Protein AF-A0A6L9ZB23-F1 (afdb_monomer_lite)

Sequence (39 aa):
MARGDQIYVFQKF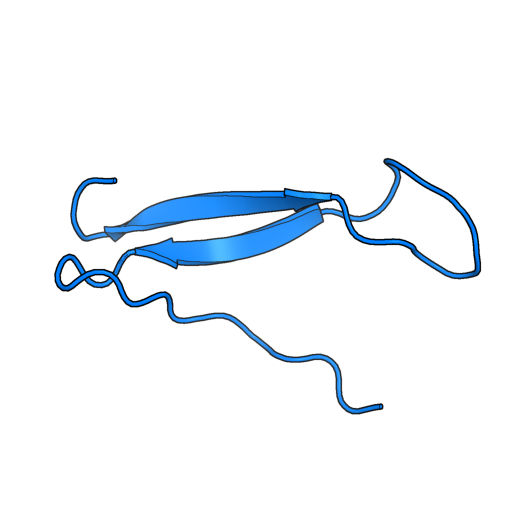LNFEGVYQHHGIDCGDGSVIHYRKKT

Structure (mmCIF, N/CA/C/O backbone):
data_AF-A0A6L9ZB23-F1
#
_entry.id   AF-A0A6L9ZB23-F1
#
loop_
_atom_site.group_PDB
_atom_site.id
_atom_site.type_symbol
_atom_site.label_atom_id
_atom_site.label_alt_id
_atom_site.label_comp_id
_atom_site.label_asym_id
_atom_site.label_entity_id
_atom_site.label_seq_id
_atom_site.pdbx_PDB_ins_code
_atom_site.Cartn_x
_atom_site.Cartn_y
_atom_site.Cartn_z
_atom_site.occupancy
_atom_site.B_iso_or_equiv
_atom_site.auth_seq_id
_atom_site.auth_comp_id
_atom_site.auth_asym_id
_atom_site.auth_atom_id
_atom_site.pdbx_PDB_model_num
ATOM 1 N N . MET A 1 1 ? 2.086 -2.702 -10.758 1.00 84.19 1 MET A N 1
ATOM 2 C CA . MET A 1 1 ? 2.631 -1.337 -10.793 1.00 84.19 1 MET A CA 1
ATOM 3 C C . MET A 1 1 ? 4.031 -1.459 -11.406 1.00 84.19 1 MET A C 1
ATOM 5 O O . MET A 1 1 ? 4.314 -2.507 -11.987 1.00 84.19 1 MET A O 1
ATOM 9 N N . ALA A 1 2 ? 4.877 -0.432 -11.396 1.00 93.00 2 ALA A N 1
ATOM 10 C CA . ALA A 1 2 ? 6.301 -0.614 -11.675 1.00 93.00 2 ALA A CA 1
ATOM 11 C C . ALA A 1 2 ? 7.023 -1.119 -10.413 1.00 93.00 2 ALA A C 1
ATOM 13 O O . ALA A 1 2 ? 6.595 -0.861 -9.288 1.00 93.00 2 ALA A O 1
ATOM 14 N N . ARG A 1 3 ? 8.139 -1.841 -10.584 1.00 97.12 3 ARG A N 1
ATOM 15 C CA . ARG A 1 3 ? 8.968 -2.293 -9.456 1.00 97.12 3 ARG A CA 1
ATOM 16 C C . ARG A 1 3 ? 9.394 -1.093 -8.605 1.00 97.12 3 ARG A C 1
ATOM 18 O O . ARG A 1 3 ? 9.994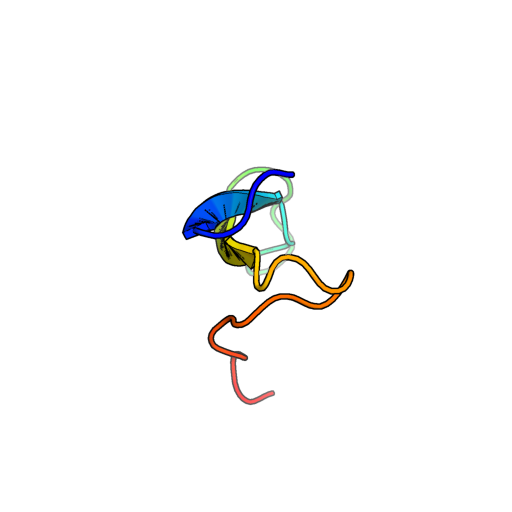 -0.156 -9.122 1.00 97.12 3 ARG A O 1
ATOM 25 N N . GLY A 1 4 ? 9.166 -1.182 -7.298 1.00 97.00 4 GLY A N 1
ATOM 26 C CA . GLY A 1 4 ? 9.478 -0.120 -6.343 1.00 97.00 4 GLY A CA 1
ATOM 27 C C . GLY A 1 4 ? 8.340 0.873 -6.114 1.00 97.00 4 GLY A C 1
ATOM 28 O O . GLY A 1 4 ? 8.462 1.704 -5.216 1.00 97.00 4 GLY A O 1
ATOM 29 N N . ASP A 1 5 ? 7.233 0.772 -6.854 1.00 98.12 5 ASP A N 1
ATOM 30 C CA . ASP A 1 5 ? 6.074 1.628 -6.625 1.00 98.12 5 ASP A CA 1
ATOM 31 C C . ASP A 1 5 ? 5.480 1.374 -5.237 1.00 98.12 5 ASP A C 1
ATOM 33 O O . ASP A 1 5 ? 5.263 0.231 -4.814 1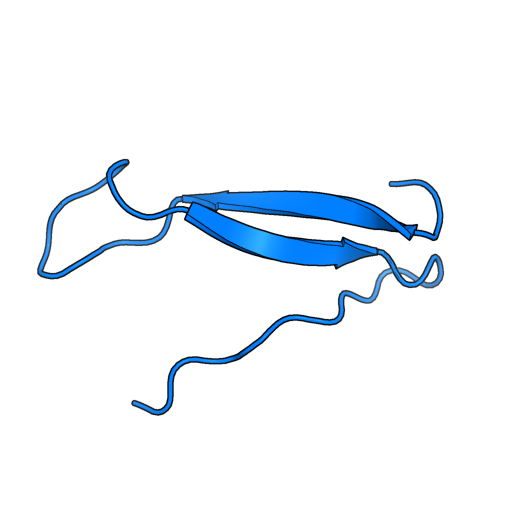.00 98.12 5 ASP A O 1
ATOM 37 N N . GLN A 1 6 ? 5.176 2.469 -4.541 1.00 97.06 6 GLN A N 1
ATOM 38 C CA . GLN A 1 6 ? 4.389 2.420 -3.320 1.00 97.06 6 GLN A CA 1
ATOM 39 C C . GLN A 1 6 ? 2.937 2.095 -3.666 1.00 97.06 6 GLN A C 1
ATOM 41 O O . GLN A 1 6 ? 2.315 2.757 -4.497 1.00 97.06 6 GLN A O 1
ATOM 46 N N . ILE A 1 7 ? 2.364 1.145 -2.935 1.00 96.69 7 ILE A N 1
ATOM 47 C CA . ILE A 1 7 ? 0.938 0.838 -2.991 1.00 96.69 7 ILE A CA 1
ATOM 48 C C . ILE A 1 7 ? 0.299 0.892 -1.614 1.00 96.69 7 ILE A C 1
ATOM 50 O O . ILE A 1 7 ? 0.968 0.731 -0.592 1.00 96.69 7 ILE A O 1
ATOM 54 N N . TYR A 1 8 ? -1.013 1.103 -1.589 1.00 95.69 8 TYR A N 1
ATOM 55 C CA . TYR A 1 8 ? -1.799 1.042 -0.368 1.00 95.69 8 TYR A CA 1
ATOM 56 C C . TYR A 1 8 ? -3.177 0.437 -0.625 1.00 95.69 8 TYR A C 1
ATOM 58 O O . TYR A 1 8 ? -3.712 0.510 -1.731 1.00 95.69 8 TYR A O 1
ATOM 66 N N . VAL A 1 9 ? -3.757 -0.139 0.423 1.00 94.31 9 VAL A N 1
ATOM 67 C CA . VAL A 1 9 ? -5.158 -0.571 0.452 1.00 94.31 9 VAL A CA 1
ATOM 68 C C . VAL A 1 9 ? -5.817 -0.068 1.728 1.00 94.31 9 VAL A C 1
ATOM 70 O O . VAL A 1 9 ? -5.180 -0.027 2.781 1.00 94.31 9 VAL A O 1
ATOM 73 N N . PHE A 1 10 ? -7.094 0.296 1.660 1.00 94.06 10 PHE A N 1
ATOM 74 C CA . PHE A 1 10 ? -7.865 0.566 2.869 1.00 94.06 10 PHE A CA 1
ATOM 75 C C . PHE A 1 10 ? -8.289 -0.755 3.510 1.00 94.06 10 PHE A C 1
ATOM 77 O O . PHE A 1 10 ? -8.964 -1.568 2.882 1.00 94.06 10 PHE A O 1
ATOM 84 N N . GLN A 1 11 ? -7.901 -0.966 4.765 1.00 90.00 11 GLN A N 1
ATOM 85 C CA . GLN A 1 11 ? -8.381 -2.081 5.581 1.00 90.00 11 GLN A CA 1
ATOM 86 C C . GLN A 1 11 ? -9.223 -1.563 6.747 1.00 90.00 11 GLN A C 1
ATOM 88 O O . GLN A 1 11 ? -9.128 -0.399 7.140 1.00 90.00 11 GLN A O 1
ATOM 93 N N . LYS A 1 12 ? -10.050 -2.441 7.320 1.00 89.50 12 LYS A N 1
ATOM 94 C CA . LYS A 1 12 ? -10.826 -2.120 8.521 1.00 89.50 12 LYS A CA 1
ATOM 95 C C . LYS A 1 12 ? -9.899 -1.932 9.717 1.00 89.50 12 LYS A C 1
ATOM 97 O O . LYS A 1 12 ? -8.997 -2.737 9.947 1.00 89.50 12 LYS A O 1
ATOM 102 N N . PHE A 1 13 ? -10.176 -0.914 10.520 1.00 86.56 13 PHE A N 1
ATOM 103 C CA . PHE A 1 13 ? -9.536 -0.718 11.817 1.00 86.56 13 PHE A CA 1
ATOM 104 C C . PHE A 1 13 ? -10.602 -0.628 12.899 1.00 86.56 13 PHE A C 1
ATOM 106 O O . PHE A 1 13 ? -11.404 0.296 12.880 1.00 86.56 13 PHE A O 1
ATOM 113 N N . LEU A 1 14 ? -10.639 -1.603 13.817 1.00 83.31 14 LEU A N 1
ATOM 114 C CA . LEU A 1 14 ? -11.629 -1.664 14.906 1.00 83.31 14 LEU A CA 1
ATOM 115 C C . LEU A 1 14 ? -13.082 -1.429 14.423 1.00 83.31 14 LEU A C 1
ATOM 117 O O . LEU A 1 14 ? -13.851 -0.742 15.083 1.00 83.31 14 LEU A O 1
ATOM 121 N N . ASN A 1 15 ? -13.447 -1.998 13.265 1.00 86.06 15 ASN A N 1
ATOM 122 C CA . ASN A 1 15 ? -14.735 -1.857 12.555 1.00 86.06 15 ASN A CA 1
ATOM 123 C C . ASN A 1 15 ? -14.973 -0.561 11.763 1.00 86.06 15 ASN A C 1
ATOM 125 O O . ASN A 1 15 ? -15.994 -0.458 11.087 1.00 86.06 15 ASN A O 1
ATOM 129 N N . PHE A 1 16 ? -14.037 0.382 11.756 1.00 89.38 16 PHE A N 1
ATOM 130 C CA . PHE A 1 16 ? -14.124 1.573 10.915 1.00 89.38 16 PHE A CA 1
ATOM 131 C C . PHE A 1 16 ? -13.541 1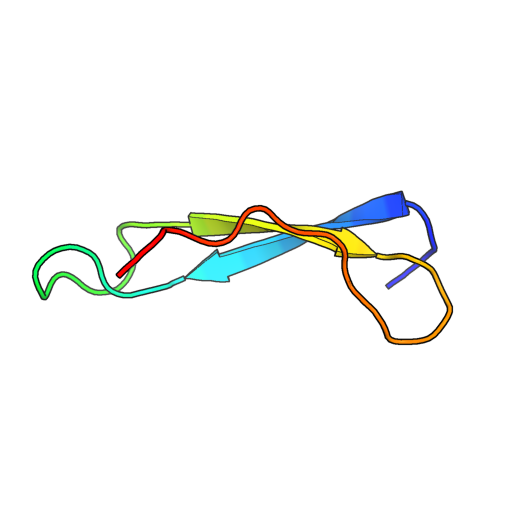.298 9.523 1.00 89.38 16 PHE A C 1
ATOM 133 O O . PHE A 1 16 ? -12.407 0.824 9.389 1.00 89.38 16 PHE A O 1
ATOM 140 N N . GLU A 1 17 ? -14.325 1.583 8.483 1.00 90.44 17 GLU A N 1
ATOM 141 C CA . GLU A 1 17 ? -13.896 1.527 7.081 1.00 90.44 17 GLU A CA 1
ATOM 142 C C . GLU A 1 17 ? -13.203 2.832 6.668 1.00 90.44 17 GLU A C 1
ATOM 144 O O . GLU A 1 17 ? -13.503 3.900 7.193 1.00 90.44 17 GLU A O 1
ATOM 149 N N . GLY A 1 18 ? -12.248 2.752 5.737 1.00 88.50 18 GLY A N 1
ATOM 150 C CA . GLY A 1 18 ? -11.612 3.931 5.130 1.00 88.50 18 GLY A CA 1
ATOM 151 C C . GLY A 1 18 ? -10.614 4.700 6.007 1.00 88.50 18 GLY A C 1
ATOM 152 O O . GLY A 1 18 ? -10.007 5.650 5.527 1.00 88.50 18 GLY A O 1
ATOM 153 N N . VAL A 1 19 ? -10.393 4.299 7.263 1.00 90.88 19 VAL A N 1
ATOM 154 C CA . VAL A 1 19 ? -9.521 5.041 8.201 1.00 90.88 19 VAL A CA 1
ATOM 155 C C . VAL A 1 19 ? -8.110 4.469 8.348 1.00 90.88 19 VAL A C 1
ATOM 157 O O . VAL A 1 19 ? -7.264 5.086 8.991 1.00 90.88 19 VAL A O 1
ATOM 160 N N . TYR A 1 20 ? -7.833 3.291 7.784 1.00 92.00 20 TYR A N 1
ATOM 161 C CA . TYR A 1 20 ? -6.525 2.649 7.899 1.00 92.00 20 TYR A CA 1
ATOM 162 C C . TYR A 1 20 ? -5.986 2.232 6.536 1.00 92.00 20 TYR A C 1
ATOM 164 O O . TYR A 1 20 ? -6.531 1.344 5.880 1.00 92.00 20 TYR A O 1
ATOM 172 N N . GLN A 1 21 ? -4.894 2.880 6.131 1.00 95.31 21 GLN A N 1
ATOM 173 C CA . GLN A 1 21 ? -4.132 2.509 4.949 1.00 95.31 21 GLN A CA 1
ATOM 174 C C . GLN A 1 21 ? -3.063 1.486 5.322 1.00 95.31 21 GLN A C 1
ATOM 176 O O . GLN A 1 21 ? -2.267 1.674 6.245 1.00 95.31 21 GLN A O 1
ATOM 181 N N . HIS A 1 22 ? -3.051 0.388 4.579 1.00 95.31 22 HIS A N 1
ATOM 182 C CA . HIS A 1 22 ? -2.039 -0.646 4.673 1.00 95.31 22 HIS A CA 1
ATOM 183 C C . HIS A 1 22 ? -1.113 -0.553 3.469 1.00 95.31 22 HIS A C 1
ATOM 185 O O . HIS A 1 22 ? -1.569 -0.730 2.342 1.00 95.31 22 HIS A O 1
ATOM 191 N N . HIS A 1 23 ? 0.164 -0.271 3.710 1.00 96.62 23 HIS A N 1
ATOM 192 C CA . HIS A 1 23 ? 1.131 0.050 2.661 1.00 96.62 23 HIS A CA 1
ATOM 193 C C . HIS A 1 23 ? 2.014 -1.148 2.294 1.00 96.62 23 HIS A C 1
ATOM 195 O O . HIS A 1 23 ? 2.327 -1.984 3.146 1.00 96.62 23 HIS A O 1
ATOM 201 N N . GLY A 1 24 ? 2.446 -1.195 1.035 1.00 97.31 24 GLY A N 1
ATOM 202 C CA . GLY A 1 24 ? 3.408 -2.160 0.504 1.00 97.31 24 GLY A CA 1
ATOM 203 C C . GLY A 1 24 ? 4.228 -1.580 -0.649 1.00 97.31 24 GLY A C 1
ATOM 204 O O . GLY A 1 24 ? 3.976 -0.459 -1.095 1.00 97.31 24 GLY A O 1
ATOM 205 N N . ILE A 1 25 ? 5.209 -2.350 -1.118 1.00 98.25 25 ILE A N 1
ATOM 206 C CA . ILE A 1 25 ? 6.089 -2.008 -2.247 1.00 98.25 25 ILE A CA 1
ATOM 207 C C . ILE A 1 25 ? 5.977 -3.114 -3.307 1.00 98.25 25 ILE A C 1
ATOM 209 O O . ILE A 1 25 ? 6.092 -4.296 -2.968 1.00 98.25 25 ILE A O 1
ATOM 213 N N . ASP A 1 26 ? 5.754 -2.739 -4.571 1.00 98.12 26 ASP A N 1
ATOM 214 C CA . ASP A 1 26 ? 5.707 -3.678 -5.706 1.00 98.12 26 ASP A CA 1
ATOM 215 C C . ASP A 1 26 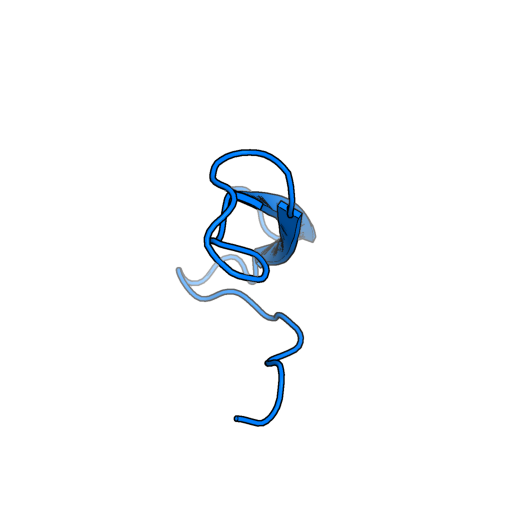? 7.090 -4.283 -5.995 1.00 98.12 26 ASP A C 1
ATOM 217 O O . ASP A 1 26 ? 8.077 -3.560 -6.174 1.00 98.12 26 ASP A O 1
ATOM 221 N N . CYS A 1 27 ? 7.168 -5.610 -6.087 1.00 97.88 27 CYS A N 1
ATOM 222 C CA . CYS A 1 27 ? 8.407 -6.318 -6.419 1.00 97.88 27 CYS A CA 1
ATOM 223 C C . CYS A 1 27 ? 8.685 -6.371 -7.928 1.00 97.88 27 CYS A C 1
ATOM 225 O O . CYS A 1 27 ? 9.829 -6.603 -8.328 1.00 97.88 27 CYS A O 1
ATOM 227 N N . GLY A 1 28 ? 7.674 -6.125 -8.769 1.00 97.06 28 GLY A N 1
ATOM 228 C CA . GLY A 1 28 ? 7.773 -6.201 -10.229 1.00 97.06 28 GLY A CA 1
ATOM 229 C C . GLY A 1 28 ? 7.569 -7.601 -10.821 1.00 97.06 28 GLY A C 1
ATOM 230 O O . GLY A 1 28 ? 7.712 -7.765 -12.028 1.00 97.06 28 GLY A O 1
ATOM 231 N N . ASP A 1 29 ? 7.226 -8.597 -10.002 1.00 97.38 29 ASP A N 1
ATOM 232 C CA . ASP A 1 29 ? 6.921 -9.985 -10.396 1.00 97.38 29 ASP A CA 1
ATOM 233 C C . ASP A 1 29 ? 5.469 -10.389 -10.066 1.00 97.38 29 ASP A C 1
ATOM 235 O O . ASP A 1 29 ? 5.119 -11.568 -10.033 1.00 97.38 29 ASP A O 1
ATOM 239 N N . GLY A 1 30 ? 4.614 -9.396 -9.805 1.00 95.56 30 GLY A N 1
ATOM 240 C CA . GLY A 1 30 ? 3.240 -9.594 -9.344 1.00 95.56 30 GLY A CA 1
ATOM 241 C C . GLY A 1 30 ? 3.112 -9.805 -7.833 1.00 95.56 30 GLY A C 1
ATOM 242 O O . GLY A 1 30 ? 1.988 -9.886 -7.337 1.00 95.56 30 GLY A O 1
ATOM 243 N N . SER A 1 31 ? 4.223 -9.859 -7.090 1.00 97.38 31 SER A N 1
ATOM 244 C CA . SER A 1 31 ? 4.220 -9.903 -5.627 1.00 97.38 31 SER A CA 1
ATOM 245 C C . SER A 1 31 ? 4.453 -8.528 -4.990 1.00 97.38 31 SER A C 1
ATOM 247 O O . SER A 1 31 ? 4.938 -7.581 -5.614 1.00 97.38 31 SER A O 1
ATOM 249 N N . VAL A 1 32 ? 4.089 -8.412 -3.712 1.00 97.81 32 VAL A N 1
ATOM 250 C CA . VAL A 1 32 ? 4.197 -7.178 -2.923 1.00 97.81 32 VAL A CA 1
ATOM 251 C C . VAL A 1 32 ? 4.838 -7.507 -1.583 1.00 97.81 32 VAL A C 1
ATOM 253 O O . VAL A 1 32 ? 4.349 -8.388 -0.870 1.00 97.81 32 VAL A O 1
ATOM 256 N N . ILE A 1 33 ? 5.874 -6.757 -1.192 1.00 97.56 33 ILE A N 1
ATOM 257 C CA . ILE A 1 33 ? 6.361 -6.803 0.194 1.00 97.56 33 ILE A CA 1
ATOM 258 C C . ILE A 1 33 ? 5.554 -5.817 1.032 1.00 97.56 33 ILE A C 1
ATOM 260 O O . ILE A 1 33 ? 5.364 -4.659 0.657 1.00 97.56 33 ILE A O 1
ATOM 264 N N . HIS A 1 34 ? 5.095 -6.258 2.196 1.00 96.62 34 HIS A N 1
ATOM 265 C CA . HIS A 1 34 ? 4.391 -5.414 3.151 1.00 96.62 34 HIS A CA 1
ATOM 266 C C . HIS A 1 34 ? 4.546 -5.975 4.564 1.00 96.62 34 HIS A C 1
ATOM 268 O O . HIS A 1 34 ? 4.740 -7.178 4.752 1.00 96.62 34 HIS A O 1
ATOM 274 N N . TYR A 1 35 ? 4.432 -5.118 5.577 1.00 94.69 35 TYR A N 1
ATOM 275 C CA . TYR A 1 35 ? 4.327 -5.597 6.953 1.00 94.69 35 TYR A CA 1
ATOM 276 C C . TYR A 1 35 ? 2.975 -6.274 7.159 1.00 94.69 35 TYR A C 1
ATOM 278 O O . TYR A 1 35 ? 1.955 -5.768 6.708 1.00 94.69 35 TYR A O 1
ATOM 286 N N . ARG A 1 36 ? 2.940 -7.395 7.880 1.00 89.69 36 ARG A N 1
ATOM 287 C CA . ARG A 1 36 ? 1.689 -8.035 8.304 1.00 89.69 36 ARG A CA 1
ATOM 288 C C . ARG A 1 36 ? 1.457 -7.733 9.778 1.00 89.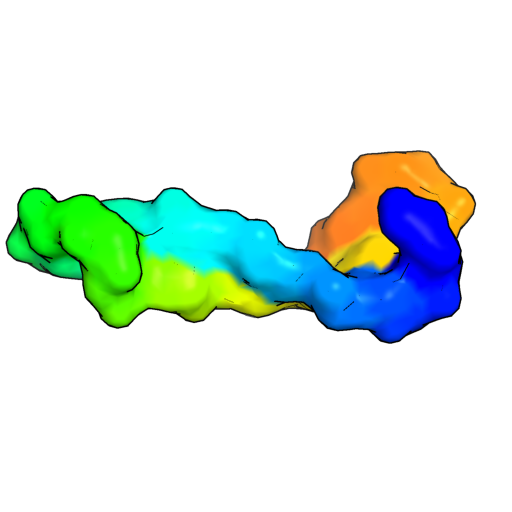69 36 ARG A C 1
ATOM 290 O O . ARG A 1 36 ? 2.322 -8.038 10.599 1.00 89.69 36 ARG A O 1
ATOM 297 N N . LYS A 1 37 ? 0.289 -7.190 10.138 1.00 82.12 37 LYS A N 1
ATOM 298 C CA . LYS A 1 37 ? -0.114 -7.156 11.550 1.00 82.12 37 LYS A CA 1
ATOM 299 C C . LYS A 1 37 ? -0.282 -8.593 12.034 1.00 82.12 37 LYS A C 1
ATOM 301 O O . LYS A 1 37 ? -0.967 -9.388 11.393 1.00 82.12 37 LYS A O 1
ATOM 306 N N . LYS A 1 38 ? 0.389 -8.941 13.130 1.00 79.12 38 LYS A N 1
ATOM 307 C CA . LYS A 1 38 ? 0.167 -10.219 13.804 1.00 79.12 38 LYS A CA 1
ATOM 308 C C . LYS A 1 38 ? -1.257 -10.163 14.374 1.00 79.12 38 LYS A C 1
ATOM 310 O O . LYS A 1 38 ? -1.564 -9.206 15.079 1.00 79.12 38 LYS A O 1
ATOM 315 N N . THR A 1 39 ? -2.110 -11.099 13.960 1.00 67.62 39 THR A N 1
ATOM 316 C CA . THR A 1 39 ? -3.415 -11.357 14.592 1.00 67.62 39 THR A CA 1
ATOM 317 C C . THR A 1 39 ? -3.253 -11.596 16.079 1.00 67.62 39 THR A C 1
ATOM 319 O O . THR A 1 39 ? -2.239 -12.246 16.436 1.00 67.62 39 THR A O 1
#

pLDDT: mean 92.44, std 6.45, range [67.62, 98.25]

Radius of gyration: 11.57 Å; chains: 1; bounding box: 24×16×27 Å

Secondary structure (DSSP, 8-state):
--TT-EEEEEEEETTEEEEEEEEEEE-SSS-EEEPPPP-

Foldseek 3Di:
DAFQDKDWDWDDDPNDTPPDIFIWTDRRPPDTDGDDDDD